Protein AF-A0A2N2MAL9-F1 (afdb_monomer_lite)

Structure (mmCIF, N/CA/C/O backbone):
data_AF-A0A2N2MAL9-F1
#
_entry.id   AF-A0A2N2MAL9-F1
#
loop_
_atom_site.group_PDB
_atom_site.id
_atom_site.type_symbol
_atom_site.label_atom_id
_atom_site.label_alt_id
_atom_site.label_comp_id
_atom_site.label_asym_id
_atom_site.label_entity_id
_atom_site.label_seq_id
_atom_site.pdbx_PDB_ins_code
_atom_site.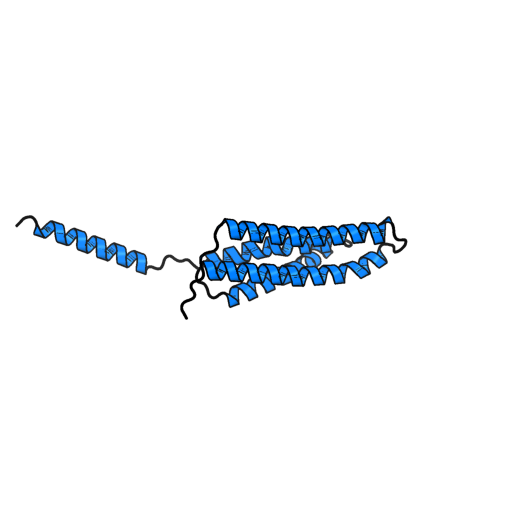Cartn_x
_atom_site.Cartn_y
_atom_site.Cartn_z
_atom_site.occupancy
_atom_site.B_iso_or_equiv
_atom_site.auth_seq_id
_atom_site.auth_comp_id
_atom_site.auth_asym_id
_atom_site.auth_atom_id
_atom_site.pdbx_PDB_model_num
ATOM 1 N N . MET A 1 1 ? -20.080 18.939 19.742 1.00 39.62 1 MET A N 1
ATOM 2 C CA . MET A 1 1 ? -20.804 18.328 18.607 1.00 39.62 1 MET A CA 1
ATOM 3 C C . MET A 1 1 ? -20.677 16.817 18.713 1.00 39.62 1 MET A C 1
ATOM 5 O O . MET A 1 1 ? -19.561 16.316 18.727 1.00 39.62 1 MET A O 1
ATOM 9 N N . ILE A 1 2 ? -21.790 16.103 18.887 1.00 40.06 2 ILE A N 1
ATOM 10 C CA . ILE A 1 2 ? -21.809 14.635 18.956 1.00 40.06 2 ILE A CA 1
ATOM 11 C C . ILE A 1 2 ? -21.799 14.131 17.511 1.00 40.06 2 ILE A C 1
ATOM 13 O O . ILE A 1 2 ? -22.754 14.362 16.777 1.00 40.06 2 ILE A O 1
ATOM 17 N N . ASN A 1 3 ? -20.696 13.511 17.091 1.00 46.25 3 ASN A N 1
ATOM 18 C CA . ASN A 1 3 ? -20.541 12.952 15.750 1.00 46.25 3 ASN A CA 1
ATOM 19 C C . ASN A 1 3 ? -21.524 11.786 15.562 1.00 46.25 3 ASN A C 1
ATOM 21 O O . ASN A 1 3 ? -21.327 10.705 16.114 1.00 46.25 3 ASN A O 1
ATOM 25 N N . THR A 1 4 ? -22.562 11.987 14.755 1.00 46.66 4 THR A N 1
ATOM 26 C CA . THR A 1 4 ? -23.461 10.944 14.241 1.00 46.66 4 THR A CA 1
ATOM 27 C C . THR A 1 4 ? -22.795 10.182 13.092 1.00 46.66 4 THR A C 1
ATOM 29 O O . THR A 1 4 ? -23.348 10.042 12.003 1.00 46.66 4 THR A O 1
ATOM 32 N N . ALA A 1 5 ? -21.572 9.693 13.306 1.00 55.31 5 ALA A N 1
ATOM 33 C CA . ALA A 1 5 ? -20.911 8.843 12.328 1.00 55.31 5 ALA A CA 1
ATOM 34 C C . ALA A 1 5 ? -21.646 7.496 12.279 1.00 55.31 5 ALA A C 1
ATOM 36 O O . ALA A 1 5 ? -21.520 6.666 13.180 1.00 55.31 5 ALA A O 1
ATOM 37 N N . THR A 1 6 ? -22.453 7.288 11.238 1.00 58.25 6 THR A N 1
ATOM 38 C CA . THR A 1 6 ? -23.069 5.989 10.968 1.00 58.25 6 THR A CA 1
ATOM 39 C C . THR A 1 6 ? -21.972 4.936 10.815 1.00 58.25 6 THR A C 1
ATOM 41 O O . THR A 1 6 ? -21.022 5.169 10.059 1.00 58.25 6 THR A O 1
ATOM 44 N N . PRO A 1 7 ? -22.075 3.785 11.501 1.00 64.50 7 PRO A N 1
ATOM 45 C CA . PRO A 1 7 ? -21.087 2.727 11.378 1.00 64.50 7 PRO A CA 1
ATOM 46 C C . PRO A 1 7 ? -20.980 2.278 9.918 1.00 64.50 7 PRO A C 1
ATOM 48 O O . PRO A 1 7 ? -21.991 2.121 9.232 1.00 64.50 7 PRO A O 1
ATOM 51 N N . LEU A 1 8 ? -19.747 2.071 9.446 1.00 71.88 8 LEU A N 1
ATOM 52 C CA . LEU A 1 8 ? -19.497 1.531 8.111 1.00 71.88 8 LEU A CA 1
ATOM 53 C C . LEU A 1 8 ? -20.199 0.180 7.969 1.00 71.88 8 LEU A C 1
ATOM 55 O O . LEU A 1 8 ? -19.875 -0.784 8.665 1.00 71.88 8 LEU A O 1
ATOM 59 N N . SER A 1 9 ? -21.137 0.106 7.032 1.00 83.62 9 SER A N 1
ATOM 60 C CA . SER A 1 9 ? -21.746 -1.162 6.645 1.00 83.62 9 SER A CA 1
ATOM 61 C C . SER A 1 9 ? -20.717 -2.054 5.947 1.00 83.62 9 SER A C 1
ATOM 63 O O . SER A 1 9 ? -19.805 -1.570 5.270 1.00 83.62 9 SER A O 1
ATOM 65 N N . TRP A 1 10 ? -20.897 -3.373 6.038 1.00 81.25 10 TRP A N 1
ATOM 66 C CA . TRP A 1 10 ? -20.058 -4.344 5.325 1.00 81.25 10 TRP A CA 1
ATOM 67 C C . TRP A 1 10 ? -19.953 -4.037 3.821 1.00 81.25 10 TRP A C 1
ATOM 69 O O . TRP A 1 10 ? -18.871 -4.094 3.243 1.00 81.25 10 TRP A O 1
ATOM 79 N N . LYS A 1 11 ? -21.057 -3.592 3.203 1.00 86.69 11 LYS A N 1
ATOM 80 C CA . LYS A 1 11 ? -21.098 -3.177 1.792 1.00 86.69 11 LYS A CA 1
ATOM 81 C C . LYS A 1 11 ? -20.137 -2.023 1.488 1.00 86.69 11 LYS A C 1
ATOM 83 O O . LYS A 1 11 ? -19.500 -2.022 0.440 1.00 86.69 11 LYS A O 1
ATOM 88 N N . GLN A 1 12 ? -20.011 -1.052 2.392 1.00 85.88 12 GLN A N 1
ATOM 89 C CA . GLN A 1 12 ? -19.080 0.065 2.221 1.00 85.88 12 GLN A CA 1
ATOM 90 C C . GLN A 1 12 ? -17.628 -0.388 2.370 1.00 85.88 12 GLN A C 1
ATOM 92 O O . GLN A 1 12 ? -16.794 0.032 1.577 1.00 85.88 12 GLN A O 1
ATOM 97 N N . ILE A 1 13 ? -17.328 -1.276 3.324 1.00 85.62 13 ILE A N 1
ATOM 98 C CA . ILE A 1 13 ? -15.980 -1.848 3.490 1.00 85.62 13 ILE A CA 1
ATOM 99 C C . ILE A 1 13 ? -15.552 -2.572 2.212 1.00 85.62 13 ILE A C 1
ATOM 101 O O . ILE A 1 13 ? -14.469 -2.306 1.699 1.00 85.62 13 ILE A O 1
ATOM 105 N N . VAL A 1 14 ? -16.425 -3.423 1.663 1.00 87.88 14 VAL A N 1
ATOM 106 C CA . VAL A 1 14 ? -16.172 -4.121 0.394 1.00 87.88 14 VAL A CA 1
ATOM 107 C C . VAL A 1 14 ? -15.988 -3.122 -0.750 1.00 87.88 14 VAL A C 1
ATOM 109 O O . VAL A 1 14 ? -15.041 -3.254 -1.516 1.00 87.88 14 VAL A O 1
ATOM 112 N N . LYS A 1 15 ? -16.828 -2.080 -0.840 1.00 88.38 15 LYS A N 1
ATOM 113 C CA . LYS A 1 15 ? -16.692 -1.033 -1.865 1.00 88.38 15 LYS A CA 1
ATOM 114 C C . LYS A 1 15 ? -15.326 -0.346 -1.802 1.00 88.38 15 LYS A C 1
ATOM 116 O O . LYS A 1 15 ? -14.688 -0.184 -2.835 1.00 88.38 15 LYS A O 1
ATOM 121 N N . TYR A 1 16 ? -14.865 0.031 -0.611 1.00 87.50 16 TYR A N 1
ATOM 122 C CA . TYR A 1 16 ? -13.528 0.595 -0.439 1.00 87.50 16 TYR A CA 1
ATOM 123 C C . TYR A 1 16 ? -12.448 -0.435 -0.803 1.00 87.50 16 TYR A C 1
ATOM 125 O O . TYR A 1 16 ? -11.561 -0.137 -1.594 1.00 87.50 16 TYR A O 1
ATOM 133 N N . ALA A 1 17 ? -12.529 -1.680 -0.337 1.00 87.81 17 ALA A N 1
ATOM 134 C CA . ALA A 1 17 ? -11.552 -2.702 -0.724 1.00 87.81 17 ALA A CA 1
ATOM 135 C C . ALA A 1 17 ? -11.428 -2.843 -2.256 1.00 87.81 17 ALA A C 1
ATOM 137 O O . ALA A 1 17 ? -10.319 -2.836 -2.784 1.00 87.81 17 ALA A O 1
ATOM 138 N N . VAL A 1 18 ? -12.557 -2.853 -2.974 1.00 91.81 18 VAL A N 1
ATOM 139 C CA . VAL A 1 18 ? -12.591 -2.884 -4.444 1.00 91.81 18 VAL A CA 1
ATOM 140 C C . VAL A 1 18 ? -11.943 -1.640 -5.057 1.00 91.81 18 VAL A C 1
ATOM 142 O O . VAL A 1 18 ? -11.136 -1.779 -5.968 1.00 91.81 18 VAL A O 1
ATOM 145 N N . ILE A 1 19 ? -12.227 -0.435 -4.548 1.00 90.88 19 ILE A N 1
ATOM 146 C CA . ILE A 1 19 ? -11.579 0.802 -5.026 1.00 90.88 19 ILE A CA 1
ATOM 147 C C . ILE A 1 19 ? -10.058 0.728 -4.842 1.00 90.88 19 ILE A C 1
ATOM 149 O O . ILE A 1 19 ? -9.317 1.068 -5.758 1.00 90.88 19 ILE A O 1
ATOM 153 N N . GLY A 1 20 ? -9.586 0.239 -3.693 1.00 88.19 20 GLY A N 1
ATOM 154 C CA . GLY A 1 20 ? -8.157 0.051 -3.435 1.00 88.19 20 GLY A CA 1
ATOM 155 C C . GLY A 1 20 ? -7.507 -0.925 -4.419 1.00 88.19 20 GLY A C 1
ATOM 156 O O . GLY A 1 20 ? -6.445 -0.632 -4.964 1.00 88.19 20 GLY A O 1
ATOM 157 N N . ILE A 1 21 ? -8.173 -2.049 -4.703 1.00 92.00 21 ILE A N 1
ATOM 158 C CA . ILE A 1 21 ? -7.718 -3.031 -5.699 1.00 92.00 21 ILE A CA 1
ATOM 159 C C . ILE A 1 21 ? -7.671 -2.408 -7.098 1.00 92.00 21 ILE A C 1
ATOM 161 O O . ILE A 1 21 ? -6.705 -2.627 -7.820 1.00 92.00 21 ILE A O 1
ATOM 165 N N . LEU A 1 22 ? -8.668 -1.602 -7.472 1.00 93.44 22 LEU A N 1
ATOM 166 C CA . LEU A 1 22 ? -8.682 -0.902 -8.759 1.00 93.44 22 LEU A CA 1
ATOM 167 C C . LEU A 1 22 ? -7.525 0.094 -8.878 1.00 93.44 22 LEU A C 1
ATOM 169 O O . LEU A 1 22 ? -6.882 0.134 -9.922 1.00 93.44 22 LEU A O 1
ATOM 173 N N . ILE A 1 23 ? -7.213 0.850 -7.818 1.00 91.19 23 ILE A N 1
ATOM 174 C CA . ILE A 1 23 ? -6.044 1.744 -7.795 1.00 91.19 23 ILE A CA 1
ATOM 175 C C . ILE A 1 23 ? -4.767 0.934 -8.053 1.00 91.19 23 ILE A C 1
ATOM 177 O O . ILE A 1 23 ? -4.000 1.267 -8.954 1.00 91.19 23 ILE A O 1
ATOM 181 N N . VAL A 1 24 ? -4.564 -0.163 -7.317 1.00 91.38 24 VAL A N 1
ATOM 182 C CA . VAL A 1 24 ? -3.407 -1.055 -7.499 1.00 91.38 24 VAL A CA 1
ATOM 183 C C . VAL A 1 24 ? -3.348 -1.609 -8.927 1.00 91.38 24 VAL A C 1
ATOM 185 O O . VAL A 1 24 ? -2.292 -1.566 -9.552 1.00 91.38 24 VAL A O 1
ATOM 188 N N . ALA A 1 25 ? -4.475 -2.070 -9.473 1.00 92.12 25 ALA A N 1
ATOM 189 C CA . ALA A 1 25 ? -4.555 -2.628 -10.820 1.00 92.12 25 ALA A CA 1
ATOM 190 C C . ALA A 1 25 ? -4.224 -1.597 -11.909 1.00 92.12 25 ALA A C 1
ATOM 192 O O . ALA A 1 25 ? -3.521 -1.930 -12.862 1.00 92.12 25 ALA A O 1
ATOM 193 N N . VAL A 1 26 ? -4.680 -0.347 -11.765 1.00 92.12 26 VAL A N 1
ATOM 194 C CA . VAL A 1 26 ? -4.361 0.745 -12.700 1.00 92.12 26 VAL A CA 1
ATOM 195 C C . VAL A 1 26 ? -2.860 1.021 -12.712 1.00 92.12 26 VAL A C 1
ATOM 197 O O . VAL A 1 26 ? -2.261 1.078 -13.783 1.00 92.12 26 VAL A O 1
ATOM 200 N N . PHE A 1 27 ? -2.231 1.134 -11.540 1.00 89.88 27 PHE A N 1
ATOM 201 C CA . PHE A 1 27 ? -0.792 1.391 -11.466 1.00 89.88 27 PHE A CA 1
ATOM 202 C C . PHE A 1 27 ? 0.052 0.198 -11.931 1.00 89.88 27 PHE A C 1
ATOM 204 O O . PHE A 1 27 ? 1.052 0.403 -12.614 1.00 89.88 27 PHE A O 1
ATOM 211 N N . LEU A 1 28 ? -0.361 -1.040 -11.640 1.00 87.94 28 LEU A N 1
ATOM 212 C CA . LEU A 1 28 ? 0.285 -2.236 -12.192 1.00 87.94 28 LEU A CA 1
ATOM 213 C C . LEU A 1 28 ? 0.168 -2.283 -13.718 1.00 87.94 28 LEU A C 1
ATOM 215 O O . LEU A 1 28 ? 1.152 -2.553 -14.397 1.00 87.94 28 LEU A O 1
ATOM 219 N N . SER A 1 29 ? -1.008 -1.971 -14.265 1.00 87.38 29 SER A N 1
ATOM 220 C CA . SER A 1 29 ? -1.219 -1.927 -15.717 1.00 87.38 29 SER A CA 1
ATOM 221 C C . SER A 1 29 ? -0.358 -0.848 -16.372 1.00 87.38 29 SER A C 1
ATOM 223 O O . SER A 1 29 ? 0.228 -1.090 -17.423 1.00 87.38 29 SER A O 1
ATOM 225 N N . ALA A 1 30 ? -0.224 0.320 -15.735 1.00 86.25 30 ALA A N 1
ATOM 226 C CA . ALA A 1 30 ? 0.670 1.379 -16.192 1.00 86.25 30 ALA A CA 1
ATOM 227 C C . ALA A 1 30 ? 2.145 0.941 -16.164 1.00 86.25 30 ALA A C 1
ATOM 229 O O . ALA A 1 30 ? 2.876 1.217 -17.112 1.00 86.25 30 ALA A O 1
ATOM 230 N N . LEU A 1 31 ? 2.570 0.214 -15.125 1.00 82.94 31 LEU A N 1
ATOM 231 C CA . LEU A 1 31 ? 3.927 -0.329 -15.019 1.00 82.94 31 LEU A CA 1
ATOM 232 C C . LEU A 1 31 ? 4.212 -1.368 -16.117 1.00 82.94 31 LEU A C 1
ATOM 234 O O . LEU A 1 31 ? 5.248 -1.302 -16.773 1.00 82.94 31 LEU A O 1
ATOM 238 N N . VAL A 1 32 ? 3.276 -2.290 -16.363 1.00 84.00 32 VAL A N 1
ATOM 239 C CA . VAL A 1 32 ? 3.379 -3.290 -17.441 1.00 84.00 32 VAL A CA 1
ATOM 240 C C . VAL A 1 32 ? 3.374 -2.618 -18.817 1.00 84.00 32 VAL A C 1
ATOM 242 O O . VAL A 1 32 ? 4.157 -2.989 -19.689 1.00 84.00 32 VAL A O 1
ATOM 245 N N . GLY A 1 33 ? 2.534 -1.599 -19.011 1.00 83.25 33 GLY A N 1
ATOM 246 C CA . GLY A 1 33 ? 2.503 -0.806 -20.237 1.00 83.25 33 GLY A CA 1
ATOM 247 C C . GLY A 1 33 ? 3.823 -0.076 -20.488 1.00 83.25 33 GLY A C 1
ATOM 248 O O . GLY A 1 33 ? 4.332 -0.113 -21.605 1.00 83.25 33 GLY A O 1
ATOM 249 N N . ALA A 1 34 ? 4.417 0.518 -19.449 1.00 79.56 34 ALA A N 1
ATOM 250 C CA . ALA A 1 34 ? 5.739 1.134 -19.529 1.00 79.56 34 ALA A CA 1
ATOM 251 C C . ALA A 1 34 ? 6.823 0.104 -19.879 1.00 79.56 34 ALA A C 1
ATOM 253 O O . ALA A 1 34 ? 7.637 0.365 -20.760 1.00 79.56 34 ALA A O 1
ATOM 254 N N . TYR A 1 35 ? 6.787 -1.088 -19.272 1.00 78.94 35 TYR A N 1
ATOM 255 C CA . TYR A 1 35 ? 7.687 -2.193 -19.616 1.00 78.94 35 TYR A CA 1
ATOM 256 C C . TYR A 1 35 ? 7.591 -2.586 -21.091 1.00 78.94 35 TYR A C 1
ATOM 258 O O . TYR A 1 35 ? 8.606 -2.677 -21.780 1.00 78.94 35 TYR A O 1
ATOM 266 N N . TYR A 1 36 ? 6.375 -2.758 -21.606 1.00 80.56 36 TYR A N 1
ATOM 267 C CA . TYR A 1 36 ? 6.176 -3.143 -22.999 1.00 80.56 36 TYR A CA 1
ATOM 268 C C . TYR A 1 36 ? 6.581 -2.027 -23.973 1.00 80.56 36 TYR A C 1
ATOM 270 O O . TYR A 1 36 ? 7.294 -2.272 -24.944 1.00 80.56 36 TYR A O 1
ATOM 278 N N . TYR A 1 37 ? 6.176 -0.787 -23.698 1.00 78.75 37 TYR A N 1
ATOM 279 C CA . TYR A 1 37 ? 6.441 0.343 -24.585 1.00 78.75 37 TYR A CA 1
ATOM 280 C C . TYR A 1 37 ? 7.914 0.763 -24.588 1.00 78.75 37 TYR A C 1
ATOM 282 O O . TYR A 1 37 ? 8.454 1.051 -25.648 1.00 78.75 37 TYR A O 1
ATOM 290 N N . VAL A 1 38 ? 8.577 0.788 -23.430 1.00 75.19 38 VAL A N 1
ATOM 291 C CA . VAL A 1 38 ? 9.964 1.268 -23.299 1.00 75.19 38 VAL A CA 1
ATOM 292 C C . VAL A 1 38 ? 10.984 0.144 -23.466 1.00 75.19 38 VAL A C 1
ATOM 294 O O . VAL A 1 38 ? 12.050 0.385 -24.019 1.00 75.19 38 VAL A O 1
ATOM 297 N N . GLY A 1 39 ? 10.667 -1.067 -23.000 1.00 68.81 39 GLY A N 1
ATOM 298 C CA . GLY A 1 39 ? 11.585 -2.205 -23.033 1.00 68.81 39 GLY A CA 1
ATOM 299 C C . GLY A 1 39 ? 11.455 -3.085 -24.277 1.00 68.81 39 GLY A C 1
ATOM 300 O O . GLY A 1 39 ? 12.468 -3.542 -24.795 1.00 68.81 39 GLY A O 1
ATOM 301 N N . VAL A 1 40 ? 10.228 -3.342 -24.751 1.00 70.31 40 VAL A N 1
ATOM 302 C CA . VAL A 1 40 ? 9.977 -4.296 -25.853 1.00 70.31 40 VAL A CA 1
ATOM 303 C C . VAL A 1 40 ? 9.818 -3.597 -27.206 1.00 70.31 40 VAL A C 1
ATOM 305 O O . VAL A 1 40 ? 10.369 -4.067 -28.197 1.00 70.31 40 VAL A O 1
ATOM 308 N N . MET A 1 41 ? 9.064 -2.493 -27.271 1.00 73.81 41 MET A N 1
ATOM 309 C CA . MET A 1 41 ? 8.797 -1.765 -28.524 1.00 73.81 41 MET A CA 1
ATOM 310 C C . MET A 1 41 ? 9.712 -0.557 -28.754 1.00 73.81 41 MET A C 1
ATOM 312 O O . MET A 1 41 ? 10.041 -0.239 -29.896 1.00 73.81 41 MET A O 1
ATOM 316 N N . GLY A 1 42 ? 10.099 0.144 -27.693 1.00 61.94 42 GLY A N 1
ATOM 317 C CA . GLY A 1 42 ? 10.989 1.291 -27.761 1.00 61.94 42 GLY A CA 1
ATOM 318 C C . GLY A 1 42 ? 12.440 0.834 -27.721 1.00 61.94 42 GLY A C 1
ATOM 319 O O . GLY A 1 42 ? 12.835 0.095 -26.830 1.00 61.94 42 GLY A O 1
ATOM 320 N N . ASN A 1 43 ? 13.280 1.343 -28.618 1.00 64.25 43 ASN A N 1
ATOM 321 C CA . ASN A 1 43 ? 14.743 1.193 -28.552 1.00 64.25 43 ASN A CA 1
ATOM 322 C C . ASN A 1 43 ? 15.381 1.872 -27.307 1.00 64.25 43 ASN A C 1
ATOM 324 O O . ASN A 1 43 ? 16.567 2.186 -27.316 1.00 64.25 43 ASN A O 1
ATOM 328 N N . GLY A 1 44 ? 14.608 2.159 -26.251 1.00 64.69 44 GLY A N 1
ATOM 329 C CA . GLY A 1 44 ? 15.059 2.847 -25.040 1.00 64.69 44 GLY A CA 1
ATOM 330 C C . GLY A 1 44 ? 15.876 1.963 -24.097 1.00 64.69 44 GLY A C 1
ATOM 331 O O . GLY A 1 44 ? 16.568 2.488 -23.226 1.00 64.69 44 GLY A O 1
ATOM 332 N N . GLY A 1 45 ? 15.824 0.641 -24.283 1.00 67.81 45 GLY A N 1
ATOM 333 C CA . GLY A 1 45 ? 16.555 -0.309 -23.453 1.00 67.81 45 GLY A CA 1
ATOM 334 C C . GLY A 1 45 ? 16.119 -0.287 -21.978 1.00 67.81 45 GLY A C 1
ATOM 335 O O . GLY A 1 45 ? 15.179 0.417 -21.597 1.00 67.81 45 GLY A O 1
ATOM 336 N N . PRO A 1 46 ? 16.792 -1.069 -21.119 1.00 67.38 46 PRO A N 1
ATOM 337 C CA . PRO A 1 46 ? 16.498 -1.109 -19.686 1.00 67.38 46 PRO A CA 1
ATOM 338 C C . PRO A 1 46 ? 16.721 0.249 -18.994 1.00 67.38 46 PRO A C 1
ATOM 340 O O . PRO A 1 46 ? 16.012 0.575 -18.047 1.00 67.38 46 PRO A O 1
ATOM 343 N N . ASP A 1 47 ? 17.624 1.089 -19.501 1.00 70.12 47 ASP A N 1
ATOM 344 C CA . ASP A 1 47 ? 17.983 2.368 -18.873 1.00 70.12 47 ASP A CA 1
ATOM 345 C C . ASP A 1 47 ? 16.834 3.390 -18.889 1.00 70.12 47 ASP A C 1
ATOM 347 O O . ASP A 1 47 ? 16.582 4.077 -17.895 1.00 70.12 47 ASP A O 1
ATOM 351 N N . ALA A 1 48 ? 16.077 3.462 -19.990 1.00 69.81 48 ALA A N 1
ATOM 352 C CA . ALA A 1 48 ? 14.903 4.331 -20.08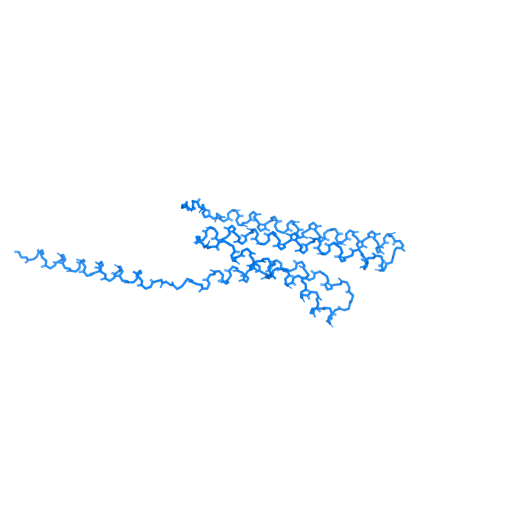2 1.00 69.81 48 ALA A CA 1
ATOM 353 C C . ALA A 1 48 ? 13.755 3.854 -19.175 1.00 69.81 48 ALA A C 1
ATOM 355 O O . ALA A 1 48 ? 12.980 4.669 -18.665 1.00 69.81 48 ALA A O 1
ATOM 356 N N . LEU A 1 49 ? 13.660 2.542 -18.939 1.00 68.56 49 LEU A N 1
ATOM 357 C CA . LEU A 1 49 ? 12.687 1.964 -18.018 1.00 68.56 49 LEU A CA 1
ATOM 358 C C . LEU A 1 49 ? 13.034 2.324 -16.567 1.00 68.56 49 LEU A C 1
ATOM 360 O O . LEU A 1 49 ? 12.181 2.826 -15.831 1.00 68.56 49 LEU A O 1
ATOM 364 N N . ILE A 1 50 ? 14.303 2.153 -16.193 1.00 69.06 50 ILE A N 1
ATOM 365 C CA . ILE A 1 50 ? 14.837 2.488 -14.867 1.00 69.06 50 ILE A CA 1
ATOM 366 C C . ILE A 1 50 ? 14.622 3.974 -14.543 1.00 69.06 50 ILE A C 1
ATOM 368 O O . ILE A 1 50 ? 14.332 4.318 -13.399 1.00 69.06 50 ILE A O 1
ATOM 372 N N . ALA A 1 51 ? 14.684 4.863 -15.538 1.00 72.69 51 ALA A N 1
ATOM 373 C CA . ALA A 1 51 ? 14.423 6.289 -15.343 1.00 72.69 51 ALA A CA 1
ATOM 374 C C . ALA A 1 51 ? 12.936 6.624 -15.087 1.00 72.69 51 ALA A C 1
ATOM 376 O O . ALA A 1 51 ? 12.633 7.567 -14.353 1.00 72.69 51 ALA A O 1
ATOM 377 N N . ALA A 1 52 ? 11.997 5.869 -15.668 1.00 70.00 52 ALA A N 1
ATOM 378 C CA . ALA A 1 52 ? 10.559 6.146 -15.575 1.00 70.00 52 ALA A CA 1
ATOM 379 C C . ALA A 1 52 ? 9.885 5.512 -14.341 1.00 70.00 52 ALA A C 1
ATOM 381 O O . ALA A 1 52 ? 8.923 6.071 -13.801 1.00 70.00 52 ALA A O 1
ATOM 382 N N . ILE A 1 53 ? 10.395 4.368 -13.868 1.00 74.56 53 ILE A N 1
ATOM 383 C CA . ILE A 1 53 ? 9.841 3.621 -12.726 1.00 74.56 53 ILE A CA 1
ATOM 384 C C . ILE A 1 53 ? 9.729 4.480 -11.447 1.00 74.56 53 ILE A C 1
ATOM 386 O O . ILE A 1 53 ? 8.646 4.483 -10.854 1.00 74.56 53 ILE A O 1
ATOM 390 N N . PRO A 1 54 ? 10.755 5.246 -11.010 1.00 77.94 54 PRO A N 1
ATOM 391 C CA . PRO A 1 54 ? 10.719 5.965 -9.735 1.00 77.94 54 PRO A CA 1
ATOM 392 C C . PRO A 1 54 ? 9.576 6.977 -9.630 1.00 77.94 54 PRO A C 1
ATOM 394 O O . PRO A 1 54 ? 8.939 7.084 -8.582 1.00 77.94 54 PRO A O 1
ATOM 397 N N . VAL A 1 55 ? 9.278 7.693 -10.718 1.00 77.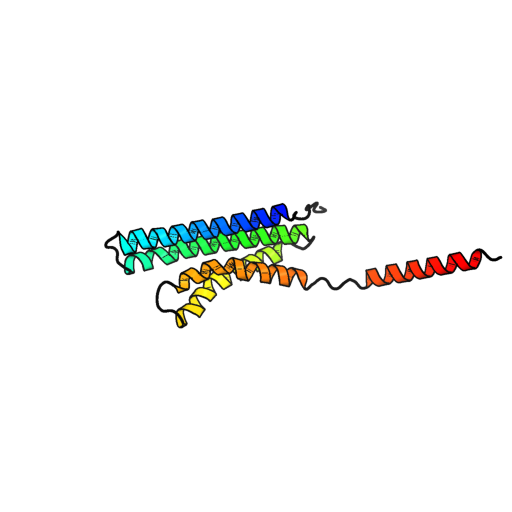06 55 VAL A N 1
ATOM 398 C CA . VAL A 1 55 ? 8.230 8.726 -10.738 1.00 77.06 55 VAL A CA 1
ATOM 399 C C . VAL A 1 55 ? 6.845 8.092 -10.602 1.00 77.06 55 VAL A C 1
ATOM 401 O O . VAL A 1 55 ? 6.041 8.526 -9.773 1.00 77.06 55 VAL A O 1
ATOM 404 N N . GLY A 1 56 ? 6.577 7.029 -11.368 1.00 81.69 56 GLY A N 1
ATOM 405 C CA . GLY A 1 56 ? 5.317 6.288 -11.283 1.00 81.69 56 GLY A CA 1
ATOM 406 C C . GLY A 1 56 ? 5.122 5.631 -9.915 1.00 81.69 56 GLY A C 1
ATOM 407 O O . GLY A 1 56 ? 4.030 5.690 -9.345 1.00 81.69 56 GLY A O 1
ATOM 408 N N . LEU A 1 57 ? 6.197 5.072 -9.352 1.00 84.31 57 LEU A N 1
ATOM 409 C CA . LEU A 1 57 ? 6.182 4.446 -8.032 1.00 84.31 57 LEU A CA 1
ATOM 410 C C . LEU A 1 57 ? 5.903 5.461 -6.919 1.00 84.31 57 LEU A C 1
ATOM 412 O O . LEU A 1 57 ? 5.102 5.188 -6.028 1.00 84.31 57 LEU A O 1
ATOM 416 N N . PHE A 1 58 ? 6.525 6.640 -6.979 1.00 85.31 58 PHE A N 1
ATOM 417 C CA . PHE A 1 58 ? 6.324 7.695 -5.988 1.00 85.31 58 PHE A CA 1
ATOM 418 C C . PHE A 1 58 ? 4.884 8.222 -6.005 1.00 85.31 58 PHE A C 1
ATOM 420 O O . PHE A 1 58 ? 4.262 8.395 -4.954 1.00 85.31 58 PHE A O 1
ATOM 427 N N . LEU A 1 59 ? 4.316 8.412 -7.200 1.00 88.75 59 LEU A N 1
ATOM 428 C CA . LEU A 1 59 ? 2.921 8.820 -7.350 1.00 88.75 59 LEU A CA 1
ATOM 429 C C . LEU A 1 59 ? 1.965 7.757 -6.786 1.00 88.75 59 LEU A C 1
ATOM 431 O O . LEU A 1 59 ? 1.045 8.086 -6.032 1.00 88.75 59 LEU A O 1
ATOM 435 N N . TYR A 1 60 ? 2.226 6.481 -7.089 1.00 90.19 60 TYR A N 1
ATOM 436 C CA . TYR A 1 60 ? 1.507 5.351 -6.505 1.00 90.19 60 TYR A CA 1
ATOM 437 C C . TYR A 1 60 ? 1.581 5.367 -4.971 1.00 90.19 60 TYR A C 1
ATOM 439 O O . TYR A 1 60 ? 0.542 5.308 -4.314 1.00 90.19 60 TYR A O 1
ATOM 447 N N . MET A 1 61 ? 2.782 5.504 -4.395 1.00 91.31 61 MET A N 1
ATOM 448 C CA . MET A 1 61 ? 3.017 5.528 -2.946 1.00 91.31 61 MET A CA 1
ATOM 449 C C . MET A 1 61 ? 2.194 6.605 -2.242 1.00 91.31 61 MET A C 1
ATOM 451 O O . MET A 1 61 ? 1.570 6.329 -1.215 1.00 91.31 61 MET A O 1
ATOM 455 N N . LEU A 1 62 ? 2.166 7.822 -2.788 1.00 92.25 62 LEU A N 1
ATOM 456 C CA . LEU A 1 62 ? 1.394 8.925 -2.219 1.00 92.25 62 LEU A CA 1
ATOM 457 C C . LEU A 1 62 ? -0.111 8.654 -2.279 1.00 92.25 62 LEU A C 1
ATOM 459 O O . LEU A 1 62 ? -0.801 8.785 -1.263 1.00 92.25 62 LEU A O 1
ATOM 463 N N . ILE A 1 63 ? -0.615 8.236 -3.443 1.00 93.62 63 ILE A N 1
ATOM 464 C CA . ILE A 1 63 ? -2.047 7.992 -3.650 1.00 93.62 63 ILE A CA 1
ATOM 465 C C . ILE A 1 63 ? -2.527 6.833 -2.781 1.00 93.62 63 ILE A C 1
ATOM 467 O O . ILE A 1 63 ? -3.541 6.968 -2.094 1.00 93.62 63 ILE A O 1
ATOM 471 N N . ILE A 1 64 ? -1.800 5.713 -2.751 1.00 93.81 64 ILE A N 1
ATOM 472 C CA . ILE A 1 64 ? -2.211 4.541 -1.979 1.00 93.81 64 ILE A CA 1
ATOM 473 C C . ILE A 1 64 ? -2.115 4.792 -0.470 1.00 93.81 64 ILE A C 1
ATOM 475 O O . ILE A 1 64 ? -2.994 4.366 0.278 1.00 93.81 64 ILE A O 1
ATOM 479 N N . SER A 1 65 ? -1.112 5.544 -0.007 1.00 94.25 65 SER A N 1
ATOM 480 C CA . SER A 1 65 ? -0.979 5.894 1.414 1.00 94.25 65 SER A CA 1
ATOM 481 C C . SER A 1 65 ? -2.079 6.855 1.859 1.00 94.25 65 SER A C 1
ATOM 483 O O . SER A 1 65 ? -2.672 6.667 2.924 1.00 94.25 65 SER A O 1
ATOM 485 N N . GLY A 1 66 ? -2.411 7.850 1.029 1.00 94.06 66 GLY A N 1
ATOM 486 C CA . GLY A 1 66 ? -3.552 8.736 1.258 1.00 94.06 66 GLY A CA 1
ATOM 487 C C . GLY A 1 66 ? -4.878 7.973 1.263 1.00 94.06 66 GLY A C 1
ATOM 488 O O . GLY A 1 66 ? -5.712 8.174 2.147 1.00 94.06 66 GLY A O 1
ATOM 489 N N . TYR A 1 67 ? -5.039 7.031 0.334 1.00 94.25 67 TYR A N 1
ATOM 490 C CA . TYR A 1 67 ? -6.207 6.163 0.251 1.00 94.25 67 TYR A CA 1
ATOM 491 C C . TYR A 1 67 ? -6.388 5.298 1.511 1.00 94.25 67 TYR A C 1
ATOM 4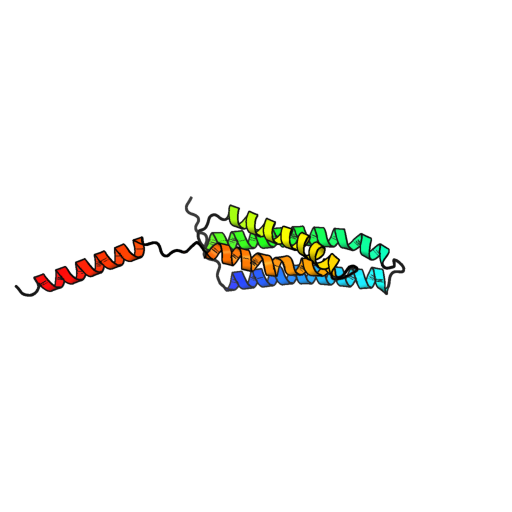93 O O . TYR A 1 67 ? -7.467 5.295 2.109 1.00 94.25 67 TYR A O 1
ATOM 501 N N . VAL A 1 68 ? -5.335 4.606 1.961 1.00 93.38 68 VAL A N 1
ATOM 502 C CA . VAL A 1 68 ? -5.381 3.796 3.189 1.00 93.38 68 VAL A CA 1
ATOM 503 C C . VAL A 1 68 ? -5.651 4.678 4.408 1.00 93.38 68 VAL A C 1
ATOM 505 O O . VAL A 1 68 ? -6.481 4.320 5.241 1.00 93.38 68 VAL A O 1
ATOM 508 N N . SER A 1 69 ? -5.029 5.856 4.500 1.00 93.81 69 SER A N 1
ATOM 509 C CA . SER A 1 69 ? -5.295 6.834 5.565 1.00 93.81 69 SER A CA 1
ATOM 510 C C . SER A 1 69 ? -6.774 7.231 5.631 1.00 93.81 69 SER A C 1
ATOM 512 O O . SER A 1 69 ? -7.404 7.134 6.688 1.00 93.81 69 SER A O 1
ATOM 514 N N . PHE A 1 70 ? -7.373 7.577 4.487 1.00 92.94 70 PHE A N 1
ATOM 515 C CA . PHE A 1 70 ? -8.800 7.884 4.388 1.00 92.94 70 PHE A CA 1
ATOM 516 C C . PHE A 1 70 ? -9.680 6.696 4.800 1.00 92.94 70 PHE A C 1
ATOM 518 O O . PHE A 1 70 ? -10.641 6.853 5.560 1.00 92.94 70 PHE A O 1
ATOM 525 N N . PHE A 1 71 ? -9.341 5.488 4.346 1.00 91.62 71 PHE A N 1
ATOM 526 C CA . PHE A 1 71 ? -10.056 4.277 4.734 1.00 91.62 71 PHE A CA 1
ATOM 527 C C . PHE A 1 71 ? -9.995 4.045 6.255 1.00 91.62 71 PHE A C 1
ATOM 529 O O . PHE A 1 71 ? -11.018 3.743 6.876 1.00 91.62 71 PHE A O 1
ATOM 536 N N . MET A 1 72 ? -8.836 4.275 6.881 1.00 91.44 72 MET A N 1
ATOM 537 C CA . MET A 1 72 ? -8.660 4.158 8.332 1.00 91.44 72 MET A CA 1
ATOM 538 C C . MET A 1 72 ? -9.450 5.199 9.117 1.00 91.44 72 MET A C 1
ATOM 540 O O . MET A 1 72 ? -10.005 4.860 10.163 1.00 91.44 72 MET A O 1
ATOM 544 N N . VAL A 1 73 ? -9.570 6.429 8.609 1.00 90.50 73 VAL A N 1
ATOM 545 C CA . VAL A 1 73 ? -10.458 7.453 9.184 1.00 90.50 73 VAL A CA 1
ATOM 546 C C . VAL A 1 73 ? -11.888 6.938 9.235 1.00 90.50 73 VAL A C 1
ATOM 548 O O . VAL A 1 73 ? -12.494 6.930 10.305 1.00 90.50 73 VAL A O 1
ATOM 551 N N . LYS A 1 74 ? -12.415 6.437 8.112 1.00 89.44 74 LYS A N 1
ATOM 552 C CA . LYS A 1 74 ? -13.797 5.943 8.056 1.00 89.44 74 LYS A CA 1
ATOM 553 C C . LYS A 1 74 ? -14.018 4.738 8.965 1.00 89.44 74 LYS A C 1
ATOM 555 O O . LYS A 1 74 ? -15.061 4.629 9.613 1.00 89.44 74 LYS A O 1
ATOM 560 N N . LEU A 1 75 ? -13.022 3.863 9.074 1.00 88.19 75 LEU A N 1
ATOM 561 C CA . LEU A 1 75 ? -13.064 2.697 9.953 1.00 88.19 75 LEU A CA 1
ATOM 562 C C . LEU A 1 75 ? -12.995 3.080 11.440 1.00 88.19 75 LEU A C 1
ATOM 564 O O . LEU A 1 75 ? -13.694 2.482 12.260 1.00 88.19 75 LEU A O 1
ATOM 568 N N . ALA A 1 76 ? -12.208 4.098 11.789 1.00 86.50 76 ALA A N 1
ATOM 569 C CA . ALA A 1 76 ? -12.134 4.649 13.138 1.00 86.50 76 ALA A CA 1
ATOM 570 C C . ALA A 1 76 ? -13.431 5.366 13.542 1.00 86.50 76 ALA A C 1
ATOM 572 O O . ALA A 1 76 ? -13.950 5.105 14.630 1.00 86.50 76 ALA A O 1
ATOM 573 N N . GLU A 1 77 ? -13.977 6.204 12.652 1.00 85.69 77 GLU A N 1
ATOM 574 C CA . GLU A 1 77 ? -15.255 6.908 12.830 1.00 85.69 77 GLU A CA 1
ATOM 575 C C . GLU A 1 77 ? -16.388 5.913 13.097 1.00 85.69 77 GLU A C 1
ATOM 577 O O . GLU A 1 77 ? -17.093 6.032 14.098 1.00 85.69 77 GLU A O 1
ATOM 582 N N . GLY A 1 78 ? -16.495 4.858 12.280 1.00 82.19 78 GLY A N 1
ATOM 583 C CA . GLY A 1 78 ? -17.509 3.815 12.457 1.00 82.19 78 GLY A CA 1
ATOM 584 C C . GLY A 1 78 ? -17.360 2.988 13.742 1.00 82.19 78 GLY A C 1
ATOM 585 O O . GLY A 1 78 ? -18.301 2.310 14.149 1.00 82.19 78 GLY A O 1
ATOM 586 N N . LYS A 1 79 ? -16.196 3.040 14.403 1.00 79.81 79 LYS A N 1
ATOM 587 C CA . LYS A 1 79 ? -15.944 2.407 15.708 1.00 79.81 79 LYS A CA 1
ATOM 588 C C . LYS A 1 79 ? -16.017 3.389 16.884 1.00 79.81 79 LYS A C 1
ATOM 590 O O . LYS A 1 79 ? -15.749 2.968 18.011 1.00 79.81 79 LYS A O 1
ATOM 595 N N . GLY A 1 80 ? -16.343 4.662 16.645 1.00 79.50 80 GLY A N 1
ATOM 596 C CA . GLY A 1 80 ? -16.387 5.706 17.674 1.00 79.50 80 GLY A CA 1
ATOM 597 C C . GLY A 1 80 ? -15.014 6.058 18.258 1.00 79.50 80 GLY A C 1
ATOM 598 O O . GLY A 1 80 ? -14.921 6.446 19.420 1.00 79.50 80 GLY A O 1
ATOM 599 N N . LYS A 1 81 ? -13.934 5.868 17.491 1.00 80.94 81 LYS A N 1
ATOM 600 C CA . LYS A 1 81 ? -12.563 6.197 17.906 1.00 80.94 81 LYS A CA 1
ATOM 601 C C . LYS A 1 81 ? -12.136 7.550 17.347 1.00 80.94 81 LYS A C 1
ATOM 603 O O . LYS A 1 81 ? -12.632 7.979 16.311 1.00 80.94 81 LYS A O 1
ATOM 608 N N . LEU A 1 82 ? -11.162 8.184 18.003 1.00 85.81 82 LEU A N 1
ATOM 609 C CA . LEU A 1 82 ? -10.508 9.382 17.475 1.00 85.81 82 LEU A CA 1
ATOM 610 C C . LEU A 1 82 ? -9.879 9.045 16.116 1.00 85.81 82 LEU A C 1
ATOM 612 O O . LEU A 1 82 ? -9.007 8.186 16.068 1.00 85.81 82 LEU A O 1
ATOM 616 N N . SER A 1 83 ? -10.335 9.669 15.030 1.00 87.69 83 SER A N 1
ATOM 617 C CA . SER A 1 83 ? -9.970 9.291 13.657 1.00 87.69 83 SER A CA 1
ATOM 618 C C . SER A 1 83 ? -8.557 9.713 13.255 1.00 87.69 83 SER A C 1
ATOM 620 O O . SER A 1 83 ? -7.881 8.979 12.536 1.00 87.69 83 SER A O 1
ATOM 622 N N . TRP A 1 84 ? -8.087 10.852 13.768 1.00 90.31 84 TRP A N 1
ATOM 623 C CA . TRP A 1 84 ? -6.808 11.452 13.385 1.00 90.31 84 TRP A CA 1
ATOM 624 C C . TRP A 1 84 ? -5.582 10.539 13.596 1.00 90.31 84 TRP A C 1
ATOM 626 O O . TRP A 1 84 ? -4.830 10.343 12.641 1.00 90.31 84 TRP A O 1
ATOM 636 N N . PRO A 1 85 ? -5.383 9.887 14.764 1.00 90.94 85 PRO A N 1
ATOM 637 C CA . PRO A 1 85 ? -4.237 8.996 14.957 1.00 90.94 85 PRO A CA 1
ATOM 638 C C . PRO A 1 85 ? -4.242 7.786 14.020 1.00 90.94 85 PRO A C 1
ATOM 640 O O . PRO A 1 85 ? -3.181 7.327 13.613 1.00 90.94 85 PRO A O 1
ATOM 643 N N . TRP A 1 86 ? -5.421 7.270 13.657 1.00 91.88 86 TRP A N 1
ATOM 644 C CA . TRP A 1 86 ? -5.530 6.123 12.749 1.00 91.88 86 TRP A CA 1
ATOM 645 C C . TRP A 1 86 ? -5.264 6.506 11.297 1.00 91.88 86 TRP A C 1
ATOM 647 O O . TRP A 1 86 ? -4.715 5.691 10.560 1.00 91.88 86 TRP A O 1
ATOM 657 N N . ALA A 1 87 ? -5.595 7.741 10.909 1.00 90.69 87 ALA A N 1
ATOM 658 C CA . ALA A 1 87 ? -5.220 8.311 9.618 1.00 90.69 87 ALA A CA 1
ATOM 659 C C . ALA A 1 87 ? -3.693 8.354 9.476 1.00 90.69 87 ALA A C 1
ATOM 661 O O . ALA A 1 87 ? -3.118 7.766 8.561 1.00 90.69 87 ALA A O 1
ATOM 662 N N . VAL A 1 88 ? -3.031 8.990 10.450 1.00 92.94 88 VAL A N 1
ATOM 663 C CA . VAL A 1 88 ? -1.572 9.144 10.481 1.00 92.94 88 VAL A CA 1
ATOM 664 C C . VAL A 1 88 ? -0.887 7.781 10.532 1.00 92.94 88 VAL A C 1
ATOM 666 O O . VAL A 1 88 ? 0.036 7.532 9.762 1.00 92.94 88 VAL A O 1
ATOM 669 N N . LEU A 1 89 ? -1.377 6.866 11.373 1.00 92.75 89 LEU A N 1
ATOM 670 C CA . LEU A 1 89 ? -0.828 5.518 11.463 1.00 92.75 89 LEU A CA 1
ATOM 671 C C . LEU A 1 89 ? -0.977 4.758 10.141 1.00 92.75 89 LEU A C 1
ATOM 673 O O . LEU A 1 89 ? -0.001 4.186 9.673 1.00 92.75 89 LEU A O 1
ATOM 677 N N . GLY A 1 90 ? -2.160 4.776 9.519 1.00 92.06 90 GLY A N 1
ATOM 678 C CA . GLY A 1 90 ? -2.397 4.116 8.233 1.00 92.06 90 GLY A CA 1
ATOM 679 C C . GLY A 1 90 ? -1.514 4.669 7.114 1.00 92.06 90 GLY A C 1
ATOM 680 O O . GLY A 1 90 ? -0.971 3.897 6.322 1.00 92.06 90 GLY A O 1
ATOM 681 N N . PHE A 1 91 ? -1.315 5.989 7.086 1.00 94.44 91 PHE A N 1
ATOM 682 C CA . PHE A 1 91 ? -0.412 6.644 6.143 1.00 94.44 91 PHE A CA 1
ATOM 683 C C . PHE A 1 91 ? 1.039 6.197 6.348 1.00 94.44 91 PHE A C 1
ATOM 685 O O . PHE A 1 91 ? 1.651 5.675 5.421 1.00 94.44 91 PHE A O 1
ATOM 692 N N . ILE A 1 92 ? 1.571 6.349 7.568 1.00 95.50 92 ILE A N 1
ATOM 693 C CA . ILE A 1 92 ? 2.970 6.031 7.891 1.00 95.50 92 ILE A CA 1
ATOM 694 C C . ILE A 1 92 ? 3.263 4.555 7.635 1.00 95.50 92 ILE A C 1
ATOM 696 O O . ILE A 1 92 ? 4.297 4.235 7.059 1.00 95.50 92 ILE A O 1
ATOM 700 N N . LEU A 1 93 ? 2.357 3.654 8.026 1.00 94.50 93 LEU A N 1
ATOM 701 C CA . LEU A 1 93 ? 2.561 2.220 7.836 1.00 94.50 93 LEU A CA 1
ATOM 702 C C . LEU A 1 93 ? 2.580 1.852 6.349 1.00 94.50 93 LEU A C 1
ATOM 704 O O . LEU A 1 93 ? 3.434 1.088 5.917 1.00 94.50 93 LEU A O 1
ATOM 708 N N . THR A 1 94 ? 1.652 2.399 5.559 1.00 94.75 94 THR A N 1
ATOM 709 C CA . THR A 1 94 ? 1.576 2.110 4.119 1.00 94.75 94 THR A CA 1
ATOM 710 C C . THR A 1 94 ? 2.772 2.689 3.379 1.00 94.75 94 THR A C 1
ATOM 712 O O . THR A 1 94 ? 3.403 1.976 2.605 1.00 94.75 94 THR A O 1
ATOM 715 N N . PHE A 1 95 ? 3.126 3.944 3.657 1.00 92.75 95 PHE A N 1
ATOM 716 C CA . PHE A 1 95 ? 4.278 4.599 3.048 1.00 92.75 95 PHE A CA 1
ATOM 717 C C . PHE A 1 95 ? 5.584 3.906 3.447 1.00 92.75 95 PHE A C 1
ATOM 719 O O . PHE A 1 95 ? 6.406 3.582 2.595 1.00 92.75 95 PHE A O 1
ATOM 726 N N . GLY A 1 96 ? 5.737 3.606 4.739 1.00 92.31 96 GLY A N 1
ATOM 727 C CA . GLY A 1 96 ? 6.876 2.878 5.282 1.00 92.31 96 GLY A CA 1
ATOM 728 C C . GLY A 1 96 ? 7.035 1.510 4.631 1.00 92.31 96 GLY A C 1
ATOM 729 O O . GLY A 1 96 ? 8.111 1.207 4.134 1.00 92.31 96 GLY A O 1
ATOM 730 N N . PHE A 1 97 ? 5.968 0.710 4.532 1.00 92.19 97 PHE A N 1
ATOM 731 C CA . PHE A 1 97 ? 6.049 -0.567 3.822 1.00 92.19 97 PHE A CA 1
ATOM 732 C C . PHE A 1 97 ? 6.352 -0.391 2.342 1.00 92.19 97 PHE A C 1
ATOM 734 O O . PHE A 1 97 ? 7.182 -1.128 1.827 1.00 92.19 97 PHE A O 1
ATOM 741 N N . ALA A 1 98 ? 5.741 0.579 1.665 1.00 89.25 98 ALA A N 1
ATOM 742 C CA . ALA A 1 98 ? 5.994 0.793 0.249 1.00 89.25 98 ALA A CA 1
ATOM 743 C C . ALA A 1 98 ? 7.461 1.153 -0.025 1.00 89.25 98 ALA A C 1
ATOM 745 O O . ALA A 1 98 ? 7.989 0.740 -1.046 1.00 89.25 98 ALA A O 1
ATOM 746 N N . VAL A 1 99 ? 8.131 1.881 0.874 1.00 88.31 99 VAL A N 1
ATOM 747 C CA . VAL A 1 99 ? 9.558 2.221 0.743 1.00 88.31 99 VAL A CA 1
ATOM 748 C C . VAL A 1 99 ? 10.451 1.065 1.201 1.00 88.31 99 VAL A C 1
ATOM 750 O O . VAL A 1 99 ? 11.384 0.675 0.501 1.00 88.31 99 VAL A O 1
ATOM 753 N N . SER A 1 100 ? 10.172 0.492 2.372 1.00 85.56 100 SER A N 1
ATOM 754 C CA . SER A 1 100 ? 11.028 -0.515 2.997 1.00 85.56 100 SER A CA 1
ATOM 755 C C . SER A 1 100 ? 10.950 -1.884 2.325 1.00 85.56 100 SER A C 1
ATOM 757 O O . SER A 1 100 ? 11.968 -2.564 2.282 1.00 85.56 100 SER A O 1
ATOM 759 N N . PHE A 1 101 ? 9.798 -2.309 1.790 1.00 84.50 101 PHE A N 1
ATOM 760 C CA . PHE A 1 101 ? 9.691 -3.622 1.136 1.00 84.50 101 PHE A CA 1
ATOM 761 C C . PHE A 1 101 ? 10.623 -3.735 -0.074 1.00 84.50 101 PHE A C 1
ATOM 763 O O . PHE A 1 101 ? 11.466 -4.631 -0.071 1.00 84.50 101 PHE A O 1
ATOM 770 N N . PRO A 1 102 ? 10.556 -2.834 -1.070 1.00 81.75 102 PRO A N 1
ATOM 771 C CA . PRO A 1 102 ? 11.492 -2.854 -2.188 1.00 81.75 102 PRO A CA 1
ATOM 772 C C . PRO A 1 102 ? 12.947 -2.820 -1.729 1.00 81.75 102 PRO A C 1
ATOM 774 O O . PRO A 1 102 ? 13.752 -3.579 -2.247 1.00 81.75 102 PRO A O 1
ATOM 777 N N . LEU A 1 103 ? 13.287 -2.004 -0.725 1.00 80.69 103 LEU A N 1
ATOM 778 C CA . LEU A 1 103 ? 14.657 -1.908 -0.206 1.00 80.69 103 LEU A CA 1
ATOM 779 C C . LEU A 1 103 ? 15.155 -3.225 0.402 1.00 80.69 103 LEU A C 1
ATOM 781 O O . LEU A 1 103 ? 16.267 -3.651 0.105 1.00 80.69 103 LEU A O 1
ATOM 785 N N . VAL A 1 104 ? 14.336 -3.883 1.225 1.00 82.25 104 VAL A N 1
ATOM 786 C CA . VAL A 1 104 ? 14.693 -5.157 1.870 1.00 82.25 104 VAL A CA 1
ATOM 787 C C . VAL A 1 104 ? 14.835 -6.272 0.834 1.00 82.25 104 VAL A C 1
ATOM 789 O O . VAL A 1 104 ? 15.786 -7.049 0.887 1.00 82.25 104 VAL A O 1
ATOM 792 N N . PHE A 1 105 ? 13.921 -6.338 -0.134 1.00 77.62 105 PHE A N 1
ATOM 793 C CA . PHE A 1 105 ? 13.942 -7.377 -1.164 1.00 77.62 105 PHE A CA 1
ATOM 794 C C . PHE A 1 105 ? 14.922 -7.092 -2.306 1.00 77.62 105 PHE A C 1
ATOM 796 O O . PHE A 1 105 ? 15.302 -8.028 -3.004 1.00 77.62 105 PHE A O 1
ATOM 803 N N . SER A 1 106 ? 15.404 -5.855 -2.450 1.00 73.31 106 SER A N 1
ATOM 804 C CA . SER A 1 106 ? 16.470 -5.497 -3.398 1.00 73.31 106 SER A CA 1
ATOM 805 C C . SER A 1 106 ? 17.770 -6.261 -3.126 1.00 73.31 106 SER A C 1
ATOM 807 O O . SER A 1 106 ? 18.508 -6.587 -4.048 1.00 73.31 106 SER A O 1
ATOM 809 N N . PHE A 1 107 ? 18.027 -6.637 -1.868 1.00 71.31 107 PHE A N 1
ATOM 810 C CA . PHE A 1 107 ? 19.178 -7.475 -1.524 1.00 71.31 107 PHE A CA 1
ATOM 811 C C . PHE A 1 107 ? 19.039 -8.930 -2.013 1.00 71.31 107 PHE A C 1
ATOM 813 O O . PHE A 1 107 ? 20.037 -9.606 -2.242 1.00 71.31 107 PHE A O 1
ATOM 820 N N . LEU A 1 108 ? 17.805 -9.423 -2.160 1.00 73.50 108 LEU A N 1
ATOM 821 C CA . LEU A 1 108 ? 17.498 -10.813 -2.524 1.00 73.50 108 LEU A CA 1
ATOM 822 C C . LEU A 1 108 ? 17.229 -10.994 -4.023 1.00 73.50 108 LEU A C 1
ATOM 824 O O . LEU A 1 108 ? 17.467 -12.075 -4.555 1.00 73.50 108 LEU A O 1
ATOM 828 N N . PHE A 1 109 ? 16.732 -9.955 -4.697 1.00 69.25 109 PHE A N 1
ATOM 829 C CA . PHE A 1 109 ? 16.359 -9.993 -6.107 1.00 69.25 109 PHE A CA 1
ATOM 830 C C . PHE A 1 109 ? 17.054 -8.853 -6.864 1.00 69.25 109 PHE A C 1
ATOM 832 O O . PHE A 1 109 ? 16.729 -7.688 -6.623 1.00 69.25 109 PHE A O 1
ATOM 839 N N . PRO A 1 110 ? 17.996 -9.154 -7.775 1.00 59.41 110 PRO A N 1
ATOM 840 C CA . PRO A 1 110 ? 18.641 -8.130 -8.588 1.00 59.41 110 PRO A CA 1
ATOM 841 C C . PRO A 1 110 ? 17.677 -7.582 -9.656 1.00 59.41 110 PRO A C 1
ATOM 843 O O . PRO A 1 110 ? 16.961 -8.359 -10.285 1.00 59.41 110 PRO A O 1
ATOM 846 N N . TYR A 1 111 ? 17.736 -6.260 -9.886 1.00 58.44 111 TYR A N 1
ATOM 847 C CA . TYR A 1 111 ? 16.967 -5.466 -10.873 1.00 58.44 111 TYR A CA 1
ATOM 848 C C . TYR A 1 111 ? 15.441 -5.417 -10.673 1.00 58.44 111 TYR A C 1
ATOM 850 O O . TYR A 1 111 ? 14.874 -6.395 -10.215 1.00 58.44 111 TYR A O 1
ATOM 858 N N . ASP A 1 112 ? 14.818 -4.273 -11.028 1.00 60.50 112 ASP A N 1
ATOM 859 C CA . ASP A 1 112 ? 13.401 -3.817 -11.185 1.00 60.50 112 ASP A CA 1
ATOM 860 C C . ASP A 1 112 ? 12.204 -4.579 -10.555 1.00 60.50 112 ASP A C 1
ATOM 862 O O . ASP A 1 112 ? 11.180 -3.977 -10.227 1.00 60.50 112 ASP A O 1
ATOM 866 N N . ILE A 1 113 ? 12.322 -5.876 -10.308 1.00 65.56 113 ILE A N 1
ATOM 867 C CA . ILE A 1 113 ? 11.426 -6.749 -9.546 1.00 65.56 113 ILE A CA 1
ATOM 868 C C . ILE A 1 113 ? 11.118 -6.198 -8.139 1.00 65.56 113 ILE A C 1
ATOM 870 O O . ILE A 1 113 ? 9.953 -6.274 -7.732 1.00 65.56 113 ILE A O 1
ATOM 874 N N . PRO A 1 114 ? 12.066 -5.585 -7.388 1.00 71.50 114 PRO A N 1
ATOM 875 C CA . PRO A 1 114 ? 11.775 -5.091 -6.048 1.00 71.50 114 PRO A CA 1
ATOM 876 C C . PRO A 1 114 ? 10.660 -4.040 -5.995 1.00 71.50 114 PRO A C 1
ATOM 878 O O . PRO A 1 114 ? 9.920 -3.969 -5.014 1.00 71.50 114 PRO A O 1
ATOM 881 N N . ALA A 1 115 ? 10.492 -3.256 -7.064 1.00 76.00 115 ALA A N 1
ATOM 882 C CA . ALA A 1 115 ? 9.475 -2.213 -7.151 1.00 76.00 115 ALA A CA 1
ATOM 883 C C . ALA A 1 115 ? 8.044 -2.778 -7.090 1.00 76.00 115 ALA A C 1
ATOM 885 O O . ALA A 1 115 ? 7.142 -2.125 -6.558 1.00 76.00 115 ALA A O 1
ATOM 886 N N . ILE A 1 116 ? 7.843 -4.016 -7.557 1.00 80.81 116 ILE A N 1
ATOM 887 C CA . ILE A 1 116 ? 6.548 -4.705 -7.518 1.00 80.81 116 ILE A CA 1
ATOM 888 C C . ILE A 1 116 ? 6.117 -4.967 -6.063 1.00 80.81 116 ILE A C 1
ATOM 890 O O . ILE A 1 116 ? 4.925 -4.961 -5.747 1.00 80.81 116 ILE A O 1
ATOM 894 N N . PHE A 1 117 ? 7.062 -5.111 -5.129 1.00 84.31 117 PHE A N 1
ATOM 895 C CA . PHE A 1 117 ? 6.720 -5.332 -3.724 1.00 84.31 117 PHE A CA 1
ATOM 896 C C . PHE A 1 117 ? 6.045 -4.121 -3.062 1.00 84.31 117 PHE A C 1
ATOM 898 O O . PHE A 1 117 ? 5.264 -4.302 -2.127 1.00 84.31 117 PHE A O 1
ATOM 905 N N . SER A 1 118 ? 6.225 -2.906 -3.597 1.00 85.56 118 SER A N 1
ATOM 906 C CA . SER A 1 118 ? 5.481 -1.711 -3.163 1.00 85.56 118 SER A CA 1
ATOM 907 C C . SER A 1 118 ? 3.966 -1.886 -3.281 1.00 85.56 118 SER A C 1
ATOM 909 O O . SER A 1 118 ? 3.205 -1.323 -2.491 1.00 85.56 118 SER A O 1
ATOM 911 N N . PHE A 1 119 ? 3.502 -2.686 -4.247 1.00 87.69 119 PHE A N 1
ATOM 912 C CA . PHE A 1 119 ? 2.076 -2.927 -4.466 1.00 87.69 119 PHE A CA 1
ATOM 913 C C . PHE A 1 119 ? 1.429 -3.753 -3.353 1.00 87.69 119 PHE A C 1
ATOM 915 O O . PHE A 1 119 ? 0.220 -3.670 -3.142 1.00 87.69 119 PHE A O 1
ATOM 922 N N . PHE A 1 120 ? 2.235 -4.484 -2.581 1.00 88.19 120 PHE A N 1
ATOM 923 C CA . PHE A 1 120 ? 1.765 -5.263 -1.441 1.00 88.19 120 PHE A CA 1
ATOM 924 C C . PHE A 1 120 ? 1.620 -4.433 -0.161 1.00 88.19 120 PHE A C 1
ATOM 926 O O . PHE A 1 120 ? 0.906 -4.846 0.754 1.00 88.19 120 PHE A O 1
ATOM 933 N N . ALA A 1 121 ? 2.221 -3.239 -0.102 1.00 90.88 121 ALA A N 1
ATOM 934 C CA . ALA A 1 121 ? 2.167 -2.349 1.056 1.00 90.88 121 ALA A CA 1
ATOM 935 C C . ALA A 1 121 ? 0.753 -2.141 1.642 1.00 90.88 121 ALA A C 1
ATOM 937 O O . ALA A 1 121 ? 0.598 -2.363 2.844 1.00 90.88 121 ALA A O 1
ATOM 938 N N . PRO A 1 122 ? -0.299 -1.798 0.863 1.00 90.50 122 PRO A N 1
ATOM 939 C CA . PRO A 1 122 ? -1.654 -1.641 1.405 1.00 90.50 122 PRO A CA 1
ATOM 940 C C . PRO A 1 122 ? -2.248 -2.939 1.975 1.00 90.50 122 PRO A C 1
ATOM 942 O O . PRO A 1 122 ? -3.044 -2.881 2.916 1.00 90.50 122 PRO A O 1
ATOM 945 N N . PHE A 1 123 ? -1.869 -4.103 1.437 1.00 90.56 123 PHE A N 1
ATOM 946 C CA . PHE A 1 123 ? -2.356 -5.411 1.889 1.00 90.56 123 PHE A CA 1
ATOM 947 C C . PHE A 1 123 ? -1.710 -5.854 3.203 1.00 90.56 123 PHE A C 1
ATOM 949 O O . PHE A 1 123 ? -2.312 -6.626 3.941 1.00 90.56 123 PHE A O 1
ATOM 956 N N . LEU A 1 124 ? -0.520 -5.341 3.521 1.00 90.94 124 LEU A N 1
ATOM 957 C CA . LEU A 1 124 ? 0.159 -5.553 4.800 1.00 90.94 124 LEU A CA 1
ATOM 958 C C . LEU A 1 124 ? -0.226 -4.489 5.827 1.00 90.94 124 LEU A C 1
ATOM 960 O O . LEU A 1 124 ? -0.545 -4.813 6.972 1.00 90.94 124 LEU A O 1
ATOM 964 N N . SER A 1 125 ? -0.245 -3.216 5.424 1.00 90.88 125 SER A N 1
ATOM 965 C CA . SER A 1 125 ? -0.525 -2.111 6.336 1.00 90.88 125 SER A CA 1
ATOM 966 C C . SER A 1 125 ? -1.948 -2.173 6.881 1.00 90.88 125 SER A C 1
ATOM 968 O O . SER A 1 125 ? -2.155 -2.055 8.089 1.00 90.88 125 SER A O 1
ATOM 970 N N . THR A 1 126 ? -2.930 -2.423 6.011 1.00 89.19 126 THR A N 1
ATOM 971 C CA . THR A 1 126 ? -4.353 -2.358 6.361 1.00 89.19 126 THR A CA 1
ATOM 972 C C . THR A 1 126 ? -4.733 -3.364 7.454 1.00 89.19 126 THR A C 1
ATOM 974 O O . THR A 1 126 ? -5.298 -2.937 8.467 1.00 89.19 126 THR A O 1
ATOM 977 N N . PRO A 1 127 ? -4.413 -4.672 7.343 1.00 90.62 127 PRO A N 1
ATOM 978 C CA . PRO A 1 127 ? -4.704 -5.634 8.402 1.00 90.62 127 PRO A CA 1
ATOM 979 C C . PRO A 1 127 ? -3.991 -5.307 9.713 1.00 90.62 127 PRO A C 1
ATOM 981 O O . PRO A 1 127 ? -4.611 -5.417 10.769 1.00 90.62 127 PRO A O 1
ATOM 984 N N . ILE A 1 128 ? -2.730 -4.856 9.664 1.00 90.94 128 ILE A N 1
ATOM 985 C CA . ILE A 1 128 ? -1.967 -4.492 10.867 1.00 90.94 128 ILE A CA 1
ATOM 986 C C . ILE A 1 128 ? -2.632 -3.309 11.573 1.00 90.94 128 ILE A C 1
ATOM 988 O O . ILE A 1 128 ? -2.895 -3.380 12.775 1.00 90.94 128 ILE A O 1
ATOM 992 N N . THR A 1 129 ? -2.980 -2.243 10.847 1.00 89.06 129 THR A N 1
ATOM 993 C CA . THR A 1 129 ? -3.674 -1.088 11.433 1.00 89.06 129 THR A CA 1
ATOM 994 C C . THR A 1 129 ? -5.034 -1.486 12.011 1.00 89.06 129 THR A C 1
ATOM 996 O O . THR A 1 129 ? -5.380 -1.068 13.118 1.00 89.06 129 THR A O 1
ATOM 999 N N . VAL A 1 130 ? -5.796 -2.344 11.323 1.00 88.00 130 VAL A N 1
ATOM 1000 C CA . VAL A 1 130 ? -7.084 -2.857 11.821 1.00 88.00 130 VAL A CA 1
ATOM 1001 C C . VAL A 1 130 ? -6.905 -3.700 13.088 1.00 88.00 130 VAL A C 1
ATOM 1003 O O . VAL A 1 130 ? -7.701 -3.571 14.024 1.00 88.00 130 VAL A O 1
ATOM 1006 N N . LEU A 1 131 ? -5.871 -4.538 13.144 1.00 88.25 131 LEU A N 1
ATOM 1007 C CA . LEU A 1 131 ? -5.559 -5.388 14.289 1.00 88.25 131 LEU A CA 1
ATOM 1008 C C . LEU A 1 131 ? -5.144 -4.547 15.502 1.00 88.25 131 LEU A C 1
ATOM 1010 O O . LEU A 1 131 ? -5.731 -4.701 16.575 1.00 88.25 131 LEU A O 1
ATOM 1014 N N . LEU A 1 132 ? -4.252 -3.569 15.314 1.00 87.81 132 LEU A N 1
ATOM 1015 C CA . LEU A 1 132 ? -3.891 -2.571 16.330 1.00 87.81 132 LEU A CA 1
ATOM 1016 C C . LEU A 1 132 ? -5.121 -1.807 16.832 1.00 87.81 132 LEU A C 1
ATOM 1018 O O . LEU A 1 132 ? -5.297 -1.592 18.033 1.00 87.81 132 LEU A O 1
ATOM 1022 N N . MET A 1 133 ? -6.041 -1.470 15.927 1.00 85.38 133 MET A N 1
ATOM 1023 C CA . MET A 1 133 ? -7.308 -0.847 16.287 1.00 85.38 133 MET A CA 1
ATOM 1024 C C . MET A 1 133 ? -8.207 -1.763 17.126 1.00 85.38 133 MET A C 1
ATOM 1026 O O . MET A 1 133 ? -9.043 -1.257 17.871 1.00 85.38 133 MET A O 1
ATOM 1030 N N . ASN A 1 134 ? -8.060 -3.083 17.083 1.00 82.88 134 ASN A N 1
ATOM 1031 C CA . ASN A 1 134 ? -8.901 -4.004 17.849 1.00 82.88 134 ASN A CA 1
ATOM 1032 C C . ASN A 1 134 ? -8.314 -4.397 19.220 1.00 82.88 134 ASN A C 1
ATOM 1034 O O . ASN A 1 134 ? -9.089 -4.714 20.122 1.00 82.88 134 ASN A O 1
ATOM 1038 N N . ILE A 1 135 ? -6.995 -4.286 19.426 1.00 79.44 135 ILE A N 1
ATOM 1039 C CA . ILE A 1 135 ? -6.297 -4.710 20.662 1.00 79.44 135 ILE A CA 1
ATOM 1040 C C . ILE A 1 135 ? -6.762 -3.955 21.934 1.00 79.44 135 ILE A C 1
ATOM 1042 O O . ILE A 1 135 ? -6.680 -4.479 23.041 1.00 79.44 135 ILE A O 1
ATOM 1046 N N . GLY A 1 136 ? -7.350 -2.760 21.812 1.00 58.22 136 GLY A N 1
ATOM 1047 C CA . GLY A 1 136 ? -7.797 -1.947 22.958 1.00 58.22 136 GLY A CA 1
ATOM 1048 C C . GLY A 1 136 ? -9.162 -2.297 23.579 1.00 58.22 136 GLY A C 1
ATOM 1049 O O . GLY A 1 136 ? -9.575 -1.636 24.530 1.00 58.22 136 GLY A O 1
ATOM 1050 N N . ARG A 1 137 ? -9.904 -3.293 23.073 1.00 56.06 137 ARG A N 1
ATOM 1051 C CA . ARG A 1 137 ? -11.187 -3.713 23.672 1.00 56.06 137 ARG A CA 1
ATOM 1052 C C . ARG A 1 137 ? -10.956 -4.703 24.820 1.00 56.06 137 ARG A C 1
ATOM 1054 O O . ARG A 1 137 ? -11.317 -5.870 24.721 1.00 56.06 137 ARG A O 1
ATOM 1061 N N . LYS A 1 138 ? -10.420 -4.238 25.953 1.00 49.69 138 LYS A N 1
ATOM 1062 C CA . LYS A 1 138 ? -10.710 -4.933 27.217 1.00 49.69 138 LYS A CA 1
ATOM 1063 C C . LYS A 1 138 ? -12.194 -4.697 27.524 1.00 49.69 138 LYS A C 1
ATOM 1065 O O . LYS A 1 138 ? -12.610 -3.537 27.526 1.00 49.69 138 LYS A O 1
ATOM 1070 N N . PRO A 1 139 ? -13.017 -5.734 27.762 1.00 46.19 139 PRO A N 1
ATOM 1071 C CA . PRO A 1 139 ? -14.360 -5.521 28.277 1.00 46.19 139 PRO A CA 1
ATOM 1072 C C . PRO A 1 139 ? -14.225 -4.754 29.593 1.00 46.19 139 PRO A C 1
ATOM 1074 O O . PRO A 1 139 ? -13.649 -5.256 30.559 1.00 46.19 139 PRO A O 1
ATOM 1077 N N . SER A 1 140 ? -14.686 -3.502 29.605 1.00 41.97 140 SER A N 1
ATOM 1078 C CA . SER A 1 140 ? -14.669 -2.671 30.803 1.00 41.97 140 SER A CA 1
ATOM 1079 C C . SER A 1 140 ? -15.367 -3.432 31.927 1.00 41.97 140 SER A C 1
ATOM 1081 O O . SER A 1 140 ? -16.521 -3.852 31.796 1.00 41.97 140 SER A O 1
ATOM 1083 N N . ALA A 1 141 ? -14.666 -3.610 33.046 1.00 48.50 141 ALA A N 1
ATOM 1084 C CA . ALA A 1 141 ? -15.176 -4.262 34.247 1.00 48.50 141 ALA A CA 1
ATOM 1085 C C . ALA A 1 141 ? -16.476 -3.616 34.788 1.00 48.50 141 ALA A C 1
ATOM 1087 O O . ALA A 1 141 ? -17.152 -4.216 35.628 1.00 48.50 141 ALA A O 1
ATOM 1088 N N . SER A 1 142 ? -16.890 -2.446 34.275 1.00 47.38 142 SER A N 1
ATOM 1089 C CA . SER A 1 142 ? -18.185 -1.834 34.594 1.00 47.38 142 SER A CA 1
ATOM 1090 C C . SER A 1 142 ? -19.389 -2.630 34.064 1.00 47.38 142 SER A C 1
ATOM 1092 O O . SER A 1 142 ? -20.426 -2.661 34.729 1.00 47.38 142 SER A O 1
ATOM 1094 N N . ALA A 1 143 ? -19.251 -3.380 32.961 1.00 49.09 143 ALA A N 1
ATOM 1095 C CA . ALA A 1 143 ? -20.311 -4.273 32.474 1.00 49.09 143 ALA A CA 1
ATOM 1096 C C . ALA A 1 143 ? -20.528 -5.480 33.410 1.00 49.09 143 ALA A C 1
ATOM 1098 O O . ALA A 1 143 ? -21.649 -5.968 33.569 1.00 49.09 143 ALA A O 1
ATOM 1099 N N . ARG A 1 144 ? -19.474 -5.923 34.114 1.00 46.62 144 ARG A N 1
ATOM 1100 C CA . ARG A 1 144 ? -19.558 -6.993 35.124 1.00 46.62 144 ARG A CA 1
ATOM 1101 C C . ARG A 1 144 ? -20.206 -6.505 36.425 1.00 46.62 144 ARG A C 1
ATOM 1103 O O . ARG A 1 144 ? -20.879 -7.287 37.096 1.00 46.62 144 ARG A O 1
ATOM 1110 N N . LYS A 1 145 ? -20.066 -5.216 36.761 1.00 45.19 145 LYS A N 1
ATOM 1111 C CA . LYS A 1 145 ? -20.695 -4.614 37.950 1.00 45.19 145 LYS A CA 1
ATOM 1112 C C . LYS A 1 145 ? -22.212 -4.440 37.774 1.00 45.19 145 LYS A C 1
ATOM 1114 O O . LYS A 1 145 ? -22.953 -4.749 38.702 1.00 45.19 145 LYS A O 1
ATOM 1119 N N . LYS A 1 146 ? -22.681 -4.076 36.570 1.00 46.75 146 LYS A N 1
ATOM 1120 C CA . LYS A 1 146 ? -24.123 -3.956 36.261 1.00 46.75 146 LYS A CA 1
ATOM 1121 C C . LYS A 1 146 ? -24.860 -5.306 36.300 1.00 46.75 146 LYS A C 1
ATOM 1123 O O . LYS A 1 146 ? -25.979 -5.379 36.795 1.00 46.75 146 LYS A O 1
ATOM 1128 N N . ARG A 1 147 ? -24.211 -6.401 35.874 1.00 49.38 147 ARG A N 1
ATOM 1129 C CA . ARG A 1 147 ? -24.771 -7.764 36.003 1.00 49.38 147 ARG A CA 1
ATOM 1130 C C . ARG A 1 147 ? -24.855 -8.248 37.456 1.00 49.38 147 ARG A C 1
ATOM 1132 O O . ARG A 1 147 ? -25.830 -8.898 37.810 1.00 49.38 147 ARG A O 1
ATOM 1139 N N . LYS A 1 148 ? -23.878 -7.903 38.307 1.00 47.94 148 LYS A N 1
ATOM 1140 C CA . LYS A 1 148 ? -23.908 -8.257 39.739 1.00 47.94 148 LYS A CA 1
ATOM 1141 C C . LYS A 1 148 ? -24.917 -7.439 40.558 1.00 47.94 148 LYS A C 1
ATOM 1143 O O . LYS A 1 148 ? -25.396 -7.954 41.562 1.00 47.94 148 LYS A O 1
ATOM 1148 N N . SER A 1 149 ? -25.248 -6.200 40.174 1.00 49.97 149 SER A N 1
ATOM 1149 C CA . SER A 1 149 ? -26.279 -5.436 40.901 1.00 49.97 149 SER A CA 1
ATOM 1150 C C . SER A 1 149 ? -27.695 -5.869 40.518 1.00 49.97 149 SER A C 1
ATOM 1152 O O . SER A 1 149 ? -28.530 -6.006 41.405 1.00 49.97 149 SER A O 1
ATOM 1154 N N . HIS A 1 150 ? -27.952 -6.186 39.242 1.00 51.78 150 HIS A N 1
ATOM 1155 C CA . HIS A 1 150 ? -29.257 -6.716 38.830 1.00 51.78 150 HIS A CA 1
ATOM 1156 C C . HIS A 1 150 ? -29.531 -8.125 39.366 1.00 51.78 150 HIS A C 1
ATOM 1158 O O . HIS A 1 150 ? -30.660 -8.400 39.760 1.00 51.78 150 HIS A O 1
ATOM 1164 N N . SER A 1 151 ? -28.518 -9.000 39.463 1.00 53.41 151 SER A N 1
ATOM 1165 C CA . SER A 1 151 ? -28.726 -10.323 40.070 1.00 53.41 151 SER A CA 1
ATOM 1166 C C . SER A 1 151 ? -29.029 -10.234 41.569 1.00 53.41 151 SER A C 1
ATOM 1168 O O . SER A 1 151 ? -29.773 -11.057 42.083 1.00 53.41 151 SER A O 1
ATOM 1170 N N . ARG A 1 152 ? -28.491 -9.232 42.280 1.00 51.50 152 ARG A N 1
ATOM 1171 C CA . ARG A 1 152 ? -28.806 -9.005 43.701 1.00 51.50 152 ARG A CA 1
ATOM 1172 C C . ARG A 1 152 ? -30.188 -8.391 43.921 1.00 51.50 152 ARG A C 1
ATOM 1174 O O . ARG A 1 152 ? -30.815 -8.712 44.919 1.00 51.50 152 ARG A O 1
ATOM 1181 N N . GLN A 1 153 ? -30.678 -7.553 43.007 1.00 51.19 153 GLN A N 1
ATOM 1182 C CA . GLN A 1 153 ? -32.054 -7.046 43.087 1.00 51.19 153 GLN A CA 1
ATOM 1183 C C . GLN A 1 153 ? -33.096 -8.130 42.795 1.00 51.19 153 GLN A C 1
ATOM 1185 O O . GLN A 1 153 ? -34.126 -8.146 43.452 1.00 51.19 153 GLN A O 1
ATOM 1190 N N . ALA A 1 154 ? -32.823 -9.058 41.874 1.00 53.03 154 ALA A N 1
ATOM 1191 C CA . ALA A 1 154 ? -33.754 -10.145 41.567 1.00 53.03 154 ALA A CA 1
ATOM 1192 C C . ALA A 1 154 ? -33.935 -11.132 42.737 1.00 53.03 154 ALA A C 1
ATOM 1194 O O . ALA A 1 154 ? -35.046 -11.588 42.974 1.00 53.03 154 ALA A O 1
ATOM 1195 N N . VAL A 1 155 ? -32.872 -11.408 43.503 1.00 54.03 155 VAL A N 1
ATOM 1196 C CA . VAL A 1 155 ? -32.935 -12.305 44.676 1.00 54.03 155 VAL A CA 1
ATOM 1197 C C . VAL A 1 155 ? -33.696 -11.673 45.849 1.00 54.03 155 VAL A C 1
ATOM 1199 O O . VAL A 1 155 ? -34.348 -12.378 46.605 1.00 54.03 155 VAL A O 1
ATOM 1202 N N . ASN A 1 156 ? -33.676 -10.345 45.987 1.00 50.75 156 ASN A N 1
ATOM 1203 C CA . ASN A 1 156 ? -34.333 -9.672 47.114 1.00 50.75 156 ASN A CA 1
ATOM 1204 C C . ASN A 1 156 ? -35.853 -9.496 46.930 1.00 50.75 156 ASN A C 1
ATOM 1206 O O . ASN A 1 156 ? -36.543 -9.139 47.879 1.00 50.75 156 ASN A O 1
ATOM 1210 N N . ILE A 1 157 ? -36.374 -9.705 45.715 1.00 55.16 157 ILE A N 1
ATOM 1211 C CA . ILE A 1 157 ? -37.811 -9.584 45.413 1.00 55.16 157 ILE A CA 1
ATOM 1212 C C . ILE A 1 157 ? -38.536 -10.915 45.662 1.00 55.16 157 ILE A C 1
ATOM 1214 O O . ILE A 1 157 ? -39.693 -10.905 46.068 1.00 55.16 157 ILE A O 1
ATOM 1218 N N . SER A 1 158 ? -37.863 -12.057 45.490 1.00 56.59 158 SER A N 1
ATOM 1219 C CA . SER A 1 158 ? -38.459 -13.373 45.758 1.00 56.59 158 SER A CA 1
ATOM 1220 C C . SER A 1 158 ? -38.671 -13.663 47.248 1.00 56.59 158 SER A C 1
ATOM 1222 O O . SER A 1 158 ? -39.581 -14.408 47.579 1.00 56.59 158 SER A O 1
ATOM 1224 N N . ASP A 1 159 ? -37.895 -13.043 48.141 1.00 54.19 159 ASP A N 1
ATOM 1225 C CA . ASP A 1 159 ? -37.962 -13.290 49.596 1.00 54.19 159 ASP A CA 1
ATOM 1226 C C . ASP A 1 159 ? -39.082 -12.505 50.314 1.00 54.19 159 ASP A C 1
ATOM 1228 O O . ASP A 1 159 ? -39.380 -12.748 51.480 1.00 54.19 159 ASP A O 1
ATOM 1232 N N . GLN A 1 160 ? -39.717 -11.537 49.640 1.00 53.28 160 GLN A N 1
ATOM 1233 C CA . GLN A 1 160 ? -40.813 -10.738 50.216 1.00 53.28 160 GLN A CA 1
ATOM 1234 C C . GLN A 1 160 ? -42.211 -11.205 49.788 1.00 53.28 160 GLN A C 1
ATOM 1236 O O 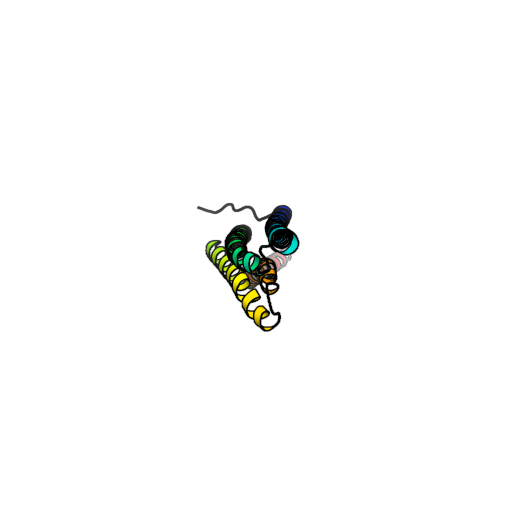. GLN A 1 160 ? -43.197 -10.600 50.194 1.00 53.28 160 GLN A O 1
ATOM 1241 N N . SER A 1 161 ? -42.307 -12.273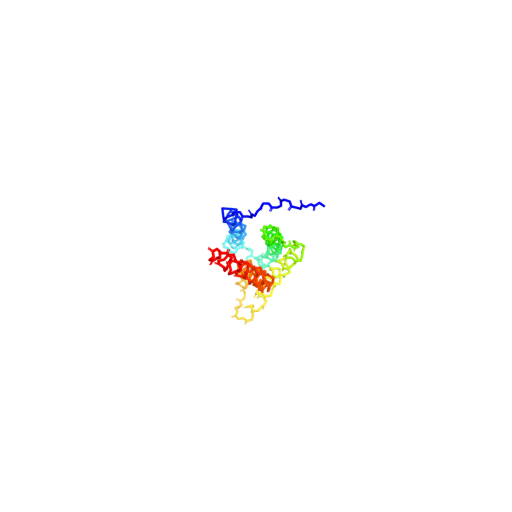 48.992 1.00 53.38 161 SER A N 1
ATOM 1242 C CA . SER A 1 161 ? -43.582 -12.823 48.510 1.00 53.38 161 SER A CA 1
ATOM 1243 C C . SER A 1 161 ? -44.119 -13.991 49.356 1.00 53.38 161 SER A C 1
ATOM 1245 O O . SER A 1 161 ? -45.170 -14.529 49.017 1.00 53.38 161 SER A O 1
ATOM 1247 N N . GLU A 1 162 ? -43.421 -14.399 50.423 1.00 54.12 162 GLU A N 1
ATOM 1248 C CA . GLU A 1 162 ? -43.785 -15.545 51.284 1.00 54.12 162 GLU A CA 1
ATOM 1249 C C . GLU A 1 162 ? -44.205 -15.159 52.721 1.00 54.12 162 GLU A C 1
ATOM 1251 O O . GLU A 1 162 ? -44.240 -16.008 53.611 1.00 54.12 162 GLU A O 1
ATOM 1256 N N . LYS A 1 163 ? -44.554 -13.891 52.971 1.00 47.94 163 LYS A N 1
ATOM 1257 C CA . LYS A 1 163 ? -45.202 -13.460 54.225 1.00 47.94 163 LYS A CA 1
ATOM 1258 C C . LYS A 1 163 ? -46.608 -12.955 53.959 1.00 47.94 163 LYS A C 1
ATOM 1260 O O . LYS A 1 163 ? -47.475 -13.237 54.812 1.00 47.94 163 LYS A O 1
#

pLDDT: mean 76.74, std 16.0, range [39.62, 95.5]

Foldseek 3Di:
DPDPLAADDPVNVVVLVVVLVVLLVVLVVVLVVLCCVQDPVNPNHVVVSVVPLVVSLVVSLQVNLQSQLVVQLSNCSNVVHDSVVLSVQSNCQLSVQLVVQLVVCCVVDPDDVSNNSNSCSNVVSNVVSVVVVVPPPDPPCVVVVVVVVVVVVVVVVVVVPPD

Secondary structure (DSSP, 8-state):
-----PPPPHHHHHHHHHHHHHHHHHHHHHHHHHIIIIIIISTTHHHHHHHHHHHHHHHHHHHHHHHHHHHHHHHHHHTT--HHHHHHHHHHHHHHHHHHHHHHHHTTS-SSGGGGGGGGHHHHHHHHHHHHHHTT----THHHHHHHHHHHHHHHHHTTS--

Sequence (163 aa):
MINTATPLSWKQIVKYAVIGILIVAVFLSALVGAYYYVGVMGNGGPDALIAAIPVGLFLYMLIISGYVSFFMVKLAEGKGKLSWPWAVLGFILTFGFAVSFPLVFSFLFPYDIPAIFSFFAPFLSTPITVLLMNIGRKPSASARKKRKSHSRQAVNISDQSEK

Radius of gyration: 25.14 Å; chains: 1; bounding box: 64×34×83 Å